Protein AF-A0A259S8C6-F1 (afdb_monomer)

Sequence (149 aa):
MDPTAPSLPHDDVHRLLTGMYDDYLGGDRAAIDARLAEDVTIFDSASDALVTGLEELAALRGRRTDAAAEPSAPAWTENALTVEDLRVREVGGVLVATWWLRVDGTDARGVSVSPELSRNTAVLQRGTDGALRILHLHEDVRQEAGPVG

Solvent-accessible surface area (backbone atoms only — not comparable to full-atom values): 8255 Å² total; per-residue (Å²): 133,73,91,80,62,82,72,53,73,53,60,53,50,50,52,53,51,52,52,38,44,52,26,56,78,69,65,38,57,69,66,39,55,71,38,39,39,72,75,20,33,34,38,46,68,93,40,96,62,75,32,61,19,61,67,48,47,48,54,52,52,52,54,50,55,57,53,64,69,40,94,83,48,84,66,60,44,80,76,47,73,44,85,36,82,75,44,63,47,79,54,98,89,29,39,41,36,37,31,36,40,39,38,35,32,24,34,89,86,69,47,66,35,40,48,24,35,28,46,36,41,35,37,31,43,66,46,97,88,67,51,65,24,35,46,31,41,37,44,42,70,78,37,74,59,42,81,66,127

Mean predicted aligned error: 4.82 Å

Radius of gyration: 16.37 Å; Cα contacts (8 Å, |Δi|>4): 267; chains: 1; bounding box: 38×44×48 Å

Nearest PDB structures (foldseek):
  5ig0-assembly1_A-2  TM=7.689E-01  e=2.011E-07  Salpingoeca rosetta
  6of9-assembly1_E  TM=7.795E-01  e=1.850E-06  Chlamydomonas reinhardtii
  3d9r-assembly2_D  TM=7.781E-01  e=3.047E-06  Pectobacterium atrosepticum
  3rob-assembly2_D  TM=7.554E-01  e=4.879E-05  Planctopirus limnophila DSM 3776
  3soy-assembly1_A-2  TM=6.326E-01  e=2.802E-05  Salmonella enterica subsp. enterica serovar Typhimurium str. LT2

Structure (mmCIF, N/CA/C/O backbone):
data_AF-A0A259S8C6-F1
#
_entry.id   AF-A0A259S8C6-F1
#
loop_
_atom_site.group_PDB
_atom_site.id
_atom_site.type_symbol
_atom_site.label_atom_id
_atom_site.label_alt_id
_atom_site.label_comp_id
_atom_site.label_asym_id
_atom_site.label_entity_id
_atom_site.label_seq_id
_atom_site.pdbx_PDB_ins_code
_atom_site.Cartn_x
_atom_site.Cartn_y
_atom_site.Cartn_z
_atom_site.occupancy
_atom_site.B_iso_or_equiv
_atom_site.auth_seq_id
_atom_site.auth_comp_id
_atom_site.auth_asym_id
_atom_site.auth_atom_id
_atom_site.pdbx_PDB_model_num
ATOM 1 N N . MET A 1 1 ? -10.325 26.912 4.458 1.00 50.59 1 MET A N 1
ATOM 2 C CA . MET A 1 1 ? -10.557 25.490 4.778 1.00 50.59 1 MET A CA 1
ATOM 3 C C . MET A 1 1 ? -10.166 25.326 6.233 1.00 50.59 1 MET A C 1
ATOM 5 O O . MET A 1 1 ? -9.074 25.760 6.572 1.00 50.59 1 MET A O 1
ATOM 9 N N . ASP A 1 2 ? -11.081 24.887 7.094 1.00 40.22 2 ASP A N 1
ATOM 10 C CA . ASP A 1 2 ? -10.826 24.767 8.533 1.00 40.22 2 ASP A CA 1
ATOM 11 C C . ASP A 1 2 ? -9.955 23.522 8.788 1.00 40.22 2 ASP A C 1
ATOM 13 O O . ASP A 1 2 ? -10.412 22.417 8.495 1.00 40.22 2 ASP A O 1
ATOM 17 N N . PRO A 1 3 ? -8.710 23.664 9.278 1.00 54.81 3 PRO A N 1
ATOM 18 C CA . PRO A 1 3 ? -7.813 22.532 9.516 1.00 54.81 3 PRO A CA 1
ATOM 19 C C . PRO A 1 3 ? -8.265 21.629 10.677 1.00 54.81 3 PRO A C 1
ATOM 21 O O . PRO A 1 3 ? -7.609 20.627 10.946 1.00 54.81 3 PRO A O 1
ATOM 24 N N . THR A 1 4 ? -9.352 21.978 11.377 1.00 53.97 4 THR A N 1
ATOM 25 C CA . THR A 1 4 ? -9.875 21.225 12.527 1.00 53.97 4 THR A CA 1
ATOM 26 C C . THR A 1 4 ? -11.102 20.366 12.216 1.00 53.97 4 THR A C 1
ATOM 28 O O . THR A 1 4 ? -11.512 19.568 13.060 1.00 53.97 4 THR A O 1
ATOM 31 N N . ALA A 1 5 ? -11.685 20.476 11.016 1.00 57.47 5 ALA A N 1
ATOM 32 C CA . ALA A 1 5 ? -12.778 19.594 10.619 1.00 57.47 5 ALA A CA 1
ATOM 33 C C . ALA A 1 5 ? -12.247 18.159 10.418 1.00 57.47 5 ALA A C 1
ATOM 35 O O . ALA A 1 5 ? -11.240 17.989 9.726 1.00 57.47 5 ALA A O 1
ATOM 36 N N . PRO A 1 6 ? -12.896 17.124 10.987 1.00 60.31 6 PRO A N 1
ATOM 37 C CA . PRO A 1 6 ? -12.473 15.748 10.770 1.00 60.31 6 PRO A CA 1
ATOM 38 C C . PRO A 1 6 ? -12.583 15.421 9.279 1.00 60.31 6 PRO A C 1
ATOM 40 O O . PRO A 1 6 ? -13.647 15.569 8.674 1.00 60.31 6 PRO A O 1
ATOM 43 N N . SER A 1 7 ? -11.471 15.002 8.684 1.00 68.38 7 SER A N 1
ATOM 44 C CA . SER A 1 7 ? -11.425 14.502 7.315 1.00 68.38 7 SER A CA 1
ATOM 45 C C . SER A 1 7 ? -12.326 13.281 7.168 1.00 68.38 7 SER A C 1
ATOM 47 O O . SER A 1 7 ? -12.481 12.470 8.088 1.00 68.38 7 SER A O 1
ATOM 49 N N . LEU A 1 8 ? -12.942 13.146 5.993 1.00 82.62 8 LEU A N 1
ATOM 50 C CA . LEU A 1 8 ? -13.752 11.973 5.705 1.00 82.62 8 LEU A CA 1
ATOM 51 C C . LEU A 1 8 ? -12.852 10.726 5.730 1.00 82.62 8 LEU A C 1
ATOM 53 O O . LEU A 1 8 ? -11.706 10.798 5.279 1.00 82.62 8 LEU A O 1
ATOM 57 N N . PRO A 1 9 ? -13.348 9.565 6.203 1.00 91.19 9 PRO A N 1
ATOM 58 C CA . PRO A 1 9 ? -12.563 8.330 6.225 1.00 91.19 9 PRO A CA 1
ATOM 59 C C . PRO A 1 9 ? -11.929 7.984 4.873 1.00 91.19 9 PRO A C 1
ATOM 61 O O . PRO A 1 9 ? -10.835 7.431 4.829 1.00 91.19 9 PRO A O 1
ATOM 64 N N . HIS A 1 10 ? -12.601 8.340 3.774 1.00 95.88 10 HIS A N 1
ATOM 65 C CA . HIS A 1 10 ? -12.080 8.176 2.420 1.00 95.88 10 HIS A CA 1
ATOM 66 C C . HIS A 1 10 ? -10.813 9.006 2.172 1.00 95.88 10 HIS A C 1
ATOM 68 O O . HIS A 1 10 ? -9.796 8.434 1.792 1.00 95.88 10 HIS A O 1
ATOM 74 N N . ASP A 1 11 ? -10.836 10.307 2.477 1.00 96.44 11 ASP A N 1
ATOM 75 C CA . ASP A 1 11 ? -9.707 11.219 2.245 1.00 96.44 11 ASP A CA 1
ATOM 76 C C . ASP A 1 11 ? -8.470 10.837 3.066 1.00 96.44 11 ASP A C 1
ATOM 78 O O . ASP A 1 11 ? -7.335 10.988 2.611 1.00 96.44 11 ASP A O 1
ATOM 82 N N . ASP A 1 12 ? -8.673 10.350 4.291 1.00 95.81 12 ASP A N 1
ATOM 83 C CA . ASP A 1 12 ? -7.573 9.909 5.151 1.00 95.81 12 ASP A CA 1
ATOM 84 C 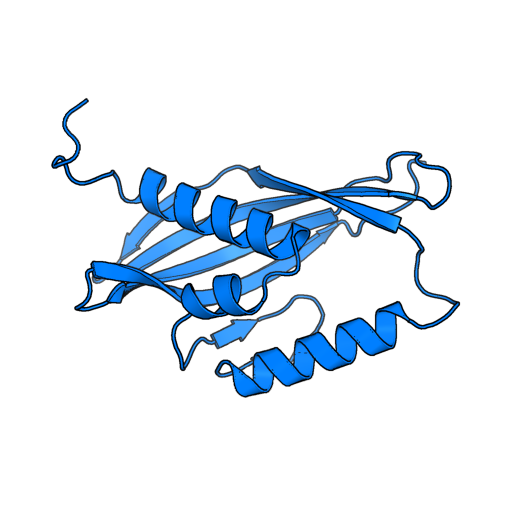C . ASP A 1 12 ? -6.932 8.617 4.667 1.00 95.81 12 ASP A C 1
ATOM 86 O O . ASP A 1 12 ? -5.706 8.517 4.648 1.00 95.81 12 ASP A O 1
ATOM 90 N N . VAL A 1 13 ? -7.744 7.646 4.246 1.00 98.00 13 VAL A N 1
ATOM 91 C CA . VAL A 1 13 ? -7.230 6.411 3.649 1.00 98.00 13 VAL A CA 1
ATOM 92 C C . VAL A 1 13 ? -6.526 6.724 2.333 1.00 98.00 13 VAL A C 1
ATOM 94 O O . VAL A 1 13 ? -5.417 6.248 2.127 1.00 98.00 13 VAL A O 1
ATOM 97 N N . HIS A 1 14 ? -7.110 7.564 1.475 1.00 98.12 14 HIS A N 1
ATOM 98 C CA . HIS A 1 14 ? -6.473 7.977 0.226 1.00 98.12 14 HIS A CA 1
ATOM 99 C C . HIS A 1 14 ? -5.104 8.615 0.490 1.00 98.12 14 HIS A C 1
ATOM 101 O O . HIS A 1 14 ? -4.112 8.211 -0.104 1.00 98.12 14 HIS A O 1
ATOM 107 N N . ARG A 1 15 ? -5.020 9.562 1.434 1.00 97.62 15 ARG A N 1
ATOM 108 C CA . ARG A 1 15 ? -3.756 10.219 1.803 1.00 97.62 15 ARG A CA 1
ATOM 109 C C . ARG A 1 15 ? -2.728 9.238 2.364 1.00 97.62 15 ARG A C 1
ATOM 111 O O . ARG A 1 15 ? -1.550 9.353 2.036 1.00 97.62 15 ARG A O 1
ATOM 118 N N . LEU A 1 16 ? -3.164 8.290 3.196 1.00 98.06 16 LEU A N 1
ATOM 119 C CA . LEU A 1 16 ? -2.298 7.238 3.724 1.00 98.06 16 LEU A CA 1
ATOM 120 C C . LEU A 1 16 ? -1.721 6.391 2.587 1.00 98.06 16 LEU A C 1
ATOM 122 O O . LEU A 1 16 ? -0.509 6.195 2.557 1.00 98.06 16 LEU A O 1
ATOM 126 N N . LEU A 1 17 ? -2.570 5.928 1.663 1.00 98.38 17 LEU A N 1
ATOM 127 C CA . LEU A 1 17 ? -2.175 5.071 0.545 1.00 98.38 17 LEU A CA 1
ATOM 128 C C . LEU A 1 17 ? -1.260 5.804 -0.439 1.00 98.38 17 LEU A C 1
ATOM 130 O O . LEU A 1 17 ? -0.178 5.308 -0.723 1.00 98.38 17 LEU A O 1
ATOM 134 N N . THR A 1 18 ? -1.636 7.000 -0.905 1.00 97.81 18 THR A N 1
ATOM 135 C CA . THR A 1 18 ? -0.782 7.798 -1.801 1.00 97.81 18 THR A CA 1
ATOM 136 C C . THR A 1 18 ? 0.580 8.060 -1.165 1.00 97.81 18 THR A C 1
ATOM 138 O O . THR A 1 18 ? 1.596 7.779 -1.784 1.00 97.81 18 THR A O 1
ATOM 141 N N . GLY A 1 19 ? 0.618 8.483 0.105 1.00 97.75 19 GLY A N 1
ATOM 142 C CA . GLY A 1 19 ? 1.890 8.707 0.791 1.00 97.75 19 GLY A CA 1
ATOM 143 C C . GLY A 1 19 ? 2.713 7.427 0.983 1.00 97.75 19 GLY A C 1
ATOM 144 O O . GLY A 1 19 ? 3.931 7.484 0.935 1.00 97.75 19 GLY A O 1
ATOM 145 N N . MET A 1 20 ? 2.072 6.274 1.198 1.00 97.81 20 MET A N 1
ATOM 146 C CA . MET A 1 20 ? 2.765 4.983 1.266 1.00 97.81 20 MET A CA 1
ATOM 147 C C . MET A 1 20 ? 3.428 4.629 -0.072 1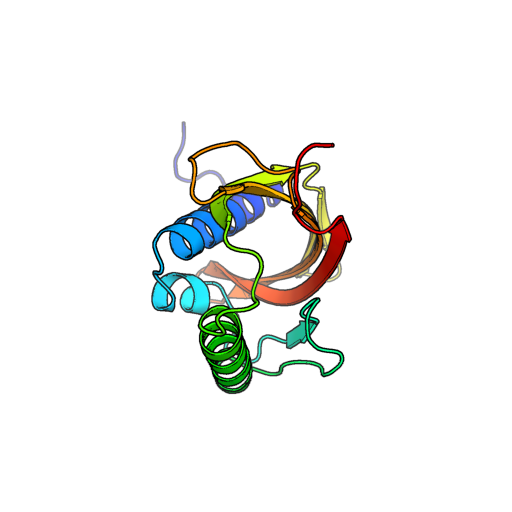.00 97.81 20 MET A C 1
ATOM 149 O O . MET A 1 20 ? 4.556 4.142 -0.080 1.00 97.81 20 MET A O 1
ATOM 153 N N . TYR A 1 21 ? 2.742 4.872 -1.190 1.00 97.75 21 TYR A N 1
ATOM 154 C CA . TYR A 1 21 ? 3.269 4.589 -2.524 1.00 97.75 21 TYR A CA 1
ATOM 155 C C . TYR A 1 21 ? 4.343 5.589 -2.970 1.00 97.75 21 TYR A C 1
ATOM 157 O O . TYR A 1 21 ? 5.319 5.183 -3.600 1.00 97.75 21 TYR A O 1
ATOM 165 N N . ASP A 1 22 ? 4.223 6.860 -2.583 1.00 97.25 22 ASP A N 1
ATOM 166 C CA . ASP A 1 22 ? 5.280 7.858 -2.780 1.00 97.25 22 ASP A CA 1
ATOM 167 C C . ASP A 1 22 ? 6.561 7.459 -2.028 1.00 97.25 22 ASP A C 1
ATOM 169 O O . ASP A 1 22 ? 7.652 7.480 -2.599 1.00 97.25 22 ASP A O 1
ATOM 173 N N . ASP A 1 23 ? 6.433 7.025 -0.769 1.00 97.44 23 ASP A N 1
ATOM 174 C CA . ASP A 1 23 ? 7.574 6.561 0.028 1.00 97.44 23 ASP A CA 1
ATOM 175 C C . ASP A 1 23 ? 8.175 5.265 -0.534 1.00 97.44 23 ASP A C 1
ATOM 177 O O . ASP A 1 23 ? 9.391 5.083 -0.498 1.00 97.44 23 ASP A O 1
ATOM 181 N N . TYR A 1 24 ? 7.350 4.387 -1.112 1.00 95.25 24 TYR A N 1
ATOM 182 C CA . TYR A 1 24 ? 7.814 3.205 -1.839 1.00 95.25 24 TYR A CA 1
ATOM 183 C C . TYR A 1 24 ? 8.659 3.576 -3.063 1.00 95.25 24 TYR A C 1
ATOM 185 O O . TYR A 1 24 ? 9.790 3.100 -3.171 1.00 95.25 24 TYR A O 1
ATOM 193 N N . LEU A 1 25 ? 8.181 4.484 -3.920 1.00 94.56 25 LEU A N 1
ATOM 194 C CA . LEU A 1 25 ? 8.958 4.990 -5.062 1.00 94.56 25 LEU A CA 1
ATOM 195 C C . LEU A 1 25 ? 10.236 5.715 -4.621 1.00 94.56 25 LEU A C 1
ATOM 197 O O . LEU A 1 25 ? 11.258 5.650 -5.303 1.00 94.56 25 LEU A O 1
ATOM 201 N N . GLY A 1 26 ? 10.194 6.393 -3.473 1.00 94.75 26 GLY A N 1
ATOM 202 C CA . GLY A 1 26 ? 11.352 7.041 -2.860 1.00 94.75 26 GLY A CA 1
ATOM 203 C C . GLY A 1 26 ? 12.319 6.087 -2.149 1.00 94.75 26 GLY A C 1
ATOM 204 O O . GLY A 1 26 ? 13.414 6.507 -1.774 1.00 94.75 26 GLY A O 1
ATOM 205 N N . GLY A 1 27 ? 11.942 4.821 -1.948 1.00 93.81 27 GLY A N 1
ATOM 206 C CA . GLY A 1 27 ? 12.712 3.846 -1.177 1.00 93.81 27 GLY A CA 1
ATOM 207 C C . GLY A 1 27 ? 12.744 4.105 0.338 1.00 93.81 27 GLY A C 1
ATOM 208 O O . GLY A 1 27 ? 13.569 3.506 1.035 1.00 93.81 27 GLY A O 1
ATOM 209 N N . ASP A 1 28 ? 11.871 4.967 0.877 1.00 95.88 28 ASP A N 1
ATOM 210 C CA . ASP A 1 28 ? 11.791 5.254 2.315 1.00 95.88 28 ASP A CA 1
ATOM 211 C C . ASP A 1 28 ? 10.965 4.194 3.041 1.00 95.88 28 ASP A C 1
ATOM 213 O O . ASP A 1 28 ? 9.783 4.326 3.374 1.00 95.88 28 ASP A O 1
ATOM 217 N N . ARG A 1 29 ? 11.644 3.091 3.316 1.00 93.38 29 ARG A N 1
ATOM 218 C CA . ARG A 1 29 ? 11.035 1.952 3.977 1.00 93.38 29 ARG A CA 1
ATOM 219 C C . ARG A 1 29 ? 10.591 2.238 5.412 1.00 93.38 29 ARG A C 1
ATOM 221 O O . ARG A 1 29 ? 9.584 1.686 5.846 1.00 93.38 29 ARG A O 1
ATOM 228 N N . ALA A 1 30 ? 11.315 3.084 6.141 1.00 95.44 30 ALA A N 1
ATOM 229 C CA . ALA A 1 30 ? 10.958 3.417 7.516 1.00 95.44 30 ALA A CA 1
ATOM 230 C C . ALA A 1 30 ? 9.643 4.209 7.562 1.00 95.44 30 ALA A C 1
ATOM 232 O O . ALA A 1 30 ? 8.808 3.972 8.437 1.00 95.44 30 ALA A O 1
ATOM 233 N N . ALA A 1 31 ? 9.428 5.099 6.590 1.00 95.94 31 ALA A N 1
ATOM 234 C CA . ALA A 1 31 ? 8.170 5.814 6.453 1.00 95.94 31 ALA A CA 1
ATOM 235 C C . ALA A 1 31 ? 7.005 4.867 6.115 1.00 95.94 31 AL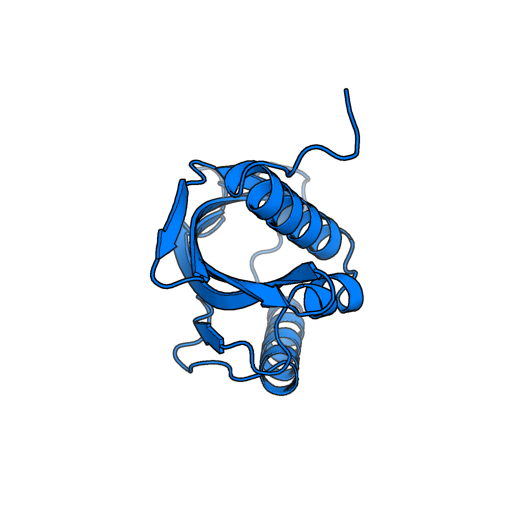A A C 1
ATOM 237 O O . ALA A 1 31 ? 5.926 4.987 6.706 1.00 95.94 31 ALA A O 1
ATOM 238 N N . ILE A 1 32 ? 7.209 3.882 5.234 1.00 96.62 32 ILE A N 1
ATOM 239 C CA . ILE A 1 32 ? 6.196 2.846 4.960 1.00 96.62 32 ILE A CA 1
ATOM 240 C C . ILE A 1 32 ? 5.857 2.075 6.239 1.00 96.62 32 ILE A C 1
ATOM 242 O O . ILE A 1 32 ? 4.683 1.964 6.590 1.00 96.62 32 ILE A O 1
ATOM 246 N N . ASP A 1 33 ? 6.870 1.586 6.958 1.00 97.12 33 ASP A N 1
ATOM 247 C CA . ASP A 1 33 ? 6.684 0.762 8.157 1.00 97.12 33 ASP A CA 1
ATOM 248 C C . ASP A 1 33 ? 5.927 1.527 9.261 1.00 97.12 33 ASP A C 1
ATOM 250 O O . ASP A 1 33 ? 5.100 0.946 9.959 1.00 97.12 33 ASP A O 1
ATOM 254 N N . ALA A 1 34 ? 6.092 2.853 9.357 1.00 96.38 34 ALA A N 1
ATOM 255 C CA . ALA A 1 34 ? 5.346 3.697 10.297 1.00 96.38 34 ALA A CA 1
ATOM 256 C C . ALA A 1 34 ? 3.823 3.763 10.036 1.00 96.38 34 ALA A C 1
ATOM 258 O O . ALA A 1 34 ? 3.063 4.146 10.933 1.00 96.38 34 ALA A O 1
ATOM 259 N N . ARG A 1 35 ? 3.360 3.395 8.831 1.00 97.50 35 ARG A N 1
ATOM 260 C CA . ARG A 1 35 ? 1.930 3.318 8.463 1.00 97.50 35 ARG A CA 1
ATOM 261 C C . ARG A 1 35 ? 1.310 1.951 8.752 1.00 97.50 35 ARG A C 1
ATOM 263 O O . ARG A 1 35 ? 0.101 1.779 8.580 1.00 97.50 35 ARG A O 1
ATOM 270 N N . LEU A 1 36 ? 2.110 0.984 9.182 1.00 98.25 36 LEU A N 1
A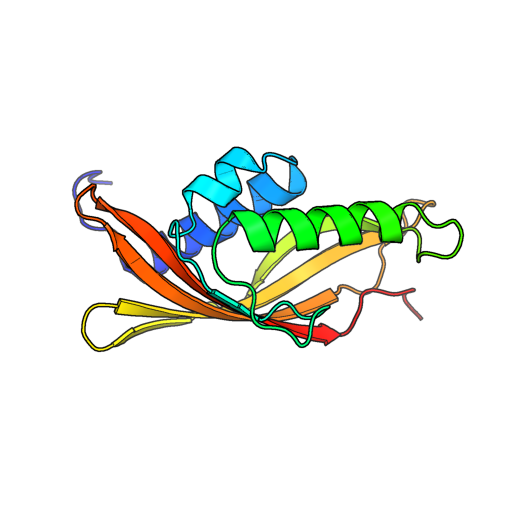TOM 271 C CA . LEU A 1 36 ? 1.671 -0.368 9.496 1.00 98.25 36 LEU A CA 1
ATOM 272 C C . LEU A 1 36 ? 1.535 -0.532 11.015 1.00 98.25 36 LEU A C 1
ATOM 274 O O . LEU A 1 36 ? 2.218 0.130 11.797 1.00 98.25 36 LEU A O 1
ATOM 278 N N . ALA A 1 37 ? 0.621 -1.399 11.444 1.00 97.50 37 ALA A N 1
ATOM 279 C CA . ALA A 1 37 ? 0.639 -1.908 12.808 1.00 97.50 37 ALA A CA 1
ATOM 280 C C . ALA A 1 37 ? 1.897 -2.773 13.024 1.00 97.50 37 ALA A C 1
ATOM 282 O O . ALA A 1 37 ? 2.394 -3.397 12.088 1.00 97.50 37 ALA A O 1
ATOM 283 N N . GLU A 1 38 ? 2.415 -2.826 14.252 1.00 94.88 38 GLU A N 1
ATOM 284 C CA . GLU A 1 38 ? 3.600 -3.642 14.573 1.00 94.88 38 GLU A CA 1
ATOM 285 C C . GLU A 1 38 ? 3.356 -5.134 14.288 1.00 94.88 38 GLU A C 1
ATOM 287 O O . GLU A 1 38 ? 4.235 -5.831 13.780 1.00 94.88 38 GLU A O 1
ATOM 292 N N . ASP A 1 39 ? 2.128 -5.587 14.539 1.00 96.81 39 ASP A N 1
ATOM 293 C CA . ASP A 1 39 ? 1.608 -6.932 14.304 1.00 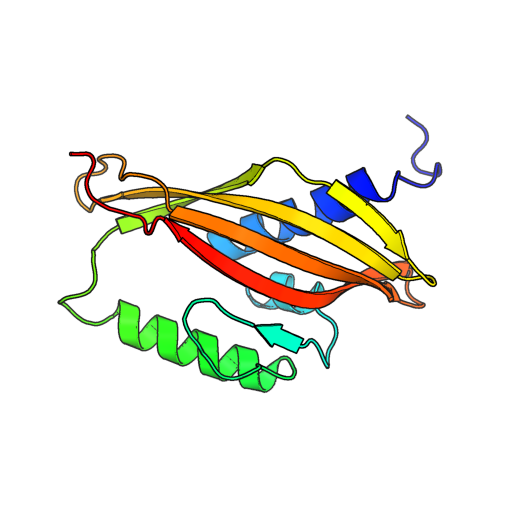96.81 39 ASP A CA 1
ATOM 294 C C . ASP A 1 39 ? 0.823 -7.054 12.982 1.00 96.81 39 ASP A C 1
ATOM 296 O O . ASP A 1 39 ? -0.035 -7.928 12.847 1.00 96.81 39 ASP A O 1
ATOM 300 N N . VAL A 1 40 ? 1.102 -6.185 11.997 1.00 98.56 40 VAL A N 1
ATOM 301 C CA . VAL A 1 40 ? 0.420 -6.196 10.693 1.00 98.56 40 VAL A CA 1
ATOM 302 C C . VAL A 1 40 ? 0.449 -7.581 10.052 1.00 98.56 40 VAL A C 1
ATOM 304 O O . VAL A 1 40 ? 1.468 -8.266 10.056 1.00 98.56 40 VAL A O 1
ATOM 307 N N . THR A 1 41 ? -0.660 -7.980 9.438 1.00 98.69 41 THR A N 1
ATOM 308 C CA . THR A 1 41 ? -0.717 -9.213 8.645 1.00 98.69 41 THR A CA 1
ATOM 309 C C . THR A 1 41 ? -0.830 -8.900 7.161 1.00 98.69 41 THR A C 1
ATOM 311 O O . THR A 1 41 ? -1.598 -8.015 6.780 1.00 98.69 41 THR A O 1
ATOM 314 N N . ILE A 1 42 ? -0.080 -9.604 6.310 1.00 98.50 42 ILE A N 1
ATOM 315 C CA . ILE A 1 42 ? -0.069 -9.337 4.865 1.00 98.50 42 ILE A CA 1
ATOM 316 C C . ILE A 1 42 ? -0.153 -10.634 4.060 1.00 98.50 42 ILE A C 1
ATOM 318 O O . ILE A 1 42 ? 0.677 -11.527 4.226 1.00 98.50 42 ILE A O 1
ATOM 322 N N . PHE A 1 43 ? -1.142 -10.713 3.168 1.00 98.19 43 PHE A N 1
ATOM 323 C CA . PHE A 1 43 ? -1.082 -11.599 2.005 1.00 98.19 43 PHE A CA 1
ATOM 324 C C . PHE A 1 43 ? -0.457 -10.816 0.848 1.00 98.19 43 PHE A C 1
ATOM 326 O O . PHE A 1 43 ? -1.074 -9.881 0.338 1.00 98.19 43 PHE A O 1
ATOM 333 N N . ASP A 1 44 ? 0.781 -11.165 0.501 1.00 94.69 44 ASP A N 1
ATOM 334 C CA . ASP A 1 44 ? 1.555 -10.576 -0.598 1.00 94.69 44 ASP A CA 1
ATOM 335 C C . ASP A 1 44 ? 1.376 -11.441 -1.851 1.00 94.69 44 ASP A C 1
ATOM 337 O O . ASP A 1 44 ? 1.383 -12.670 -1.767 1.00 94.69 44 ASP A O 1
ATOM 341 N N . SER A 1 45 ? 1.223 -10.817 -3.018 1.00 91.31 45 SER A N 1
ATOM 342 C CA . SER A 1 45 ? 0.960 -11.531 -4.274 1.00 91.31 45 SER A CA 1
ATOM 343 C C . SER A 1 45 ? 2.073 -12.507 -4.676 1.00 91.31 45 SER A C 1
ATOM 345 O O . SER A 1 45 ? 1.809 -13.469 -5.396 1.00 91.31 45 SER A O 1
ATOM 347 N N . ALA A 1 46 ? 3.302 -12.297 -4.197 1.00 87.25 46 ALA A N 1
ATOM 348 C CA . ALA A 1 46 ? 4.457 -13.141 -4.473 1.00 87.25 46 ALA A CA 1
ATOM 349 C C . ALA A 1 46 ? 4.706 -14.208 -3.387 1.00 87.25 46 ALA A C 1
ATOM 351 O O . ALA A 1 46 ? 5.709 -14.928 -3.455 1.00 87.25 46 ALA A O 1
ATOM 352 N N . SER A 1 47 ? 3.840 -14.330 -2.370 1.00 89.00 47 SER A N 1
ATOM 353 C CA . SER A 1 47 ? 3.987 -15.334 -1.313 1.00 89.00 47 SER A CA 1
ATOM 354 C C . SER A 1 47 ? 2.662 -15.938 -0.846 1.00 89.00 47 SER A C 1
ATOM 356 O O . SER A 1 47 ? 1.793 -15.249 -0.328 1.00 89.00 47 SER A O 1
ATOM 358 N N . ASP A 1 48 ? 2.565 -17.270 -0.904 1.00 89.88 48 ASP A N 1
ATOM 359 C CA . ASP A 1 48 ? 1.414 -18.010 -0.360 1.00 89.88 48 ASP A CA 1
ATOM 360 C C . ASP A 1 48 ? 1.311 -17.927 1.176 1.00 89.88 48 ASP A C 1
ATOM 362 O O . ASP A 1 48 ? 0.247 -18.156 1.755 1.00 89.88 48 ASP A O 1
ATOM 366 N N . ALA A 1 49 ? 2.430 -17.664 1.858 1.00 94.75 49 ALA A N 1
ATOM 367 C CA . ALA A 1 49 ? 2.476 -17.609 3.311 1.00 94.75 49 ALA A CA 1
ATOM 368 C C . ALA A 1 49 ? 1.971 -16.254 3.817 1.00 94.75 49 ALA A C 1
ATOM 370 O O . ALA A 1 49 ? 2.368 -15.204 3.316 1.00 94.75 49 ALA A O 1
ATOM 371 N N . LEU A 1 50 ? 1.145 -16.285 4.866 1.00 97.62 50 LEU A N 1
ATOM 372 C CA . LEU A 1 50 ? 0.762 -15.071 5.577 1.00 97.62 50 LEU A CA 1
ATOM 373 C C . LEU A 1 50 ? 1.991 -14.486 6.279 1.00 97.62 50 LEU A C 1
ATOM 375 O O . LEU A 1 50 ? 2.582 -15.146 7.131 1.00 97.62 50 LEU A O 1
ATOM 379 N N . VAL A 1 51 ? 2.324 -13.243 5.953 1.00 97.94 51 VAL A N 1
ATOM 380 C CA . VAL A 1 51 ? 3.328 -12.458 6.673 1.00 97.94 51 VAL A CA 1
ATOM 381 C C . VAL A 1 51 ? 2.713 -11.930 7.964 1.00 97.94 51 VAL A C 1
ATOM 383 O O . VAL A 1 51 ? 1.618 -11.365 7.926 1.00 97.94 51 VAL A O 1
ATOM 386 N N . THR A 1 52 ? 3.423 -12.072 9.082 1.00 98.12 52 THR A N 1
ATOM 387 C CA . THR A 1 52 ? 3.024 -11.555 10.396 1.00 98.12 52 THR A CA 1
ATOM 388 C C . THR A 1 52 ? 4.106 -10.644 10.977 1.00 98.12 52 THR A C 1
ATOM 390 O O . THR A 1 52 ? 5.202 -11.076 11.328 1.00 98.12 52 THR A O 1
ATOM 393 N N . GLY A 1 53 ? 3.771 -9.366 11.118 1.00 97.88 53 GLY A N 1
ATOM 394 C CA . GLY A 1 53 ? 4.623 -8.330 11.686 1.00 97.88 53 GLY A CA 1
ATOM 395 C C . GLY A 1 53 ? 5.715 -7.808 10.748 1.00 97.88 53 GLY A C 1
ATOM 396 O O . GLY A 1 53 ? 5.956 -8.304 9.643 1.00 97.88 53 GLY A O 1
ATOM 397 N N . LEU A 1 54 ? 6.394 -6.757 11.212 1.00 96.50 54 LEU A N 1
ATOM 398 C CA . LEU A 1 54 ? 7.397 -6.030 10.423 1.00 96.50 54 LEU A CA 1
ATOM 399 C C . LEU A 1 54 ? 8.670 -6.843 10.140 1.00 96.50 54 LEU A C 1
ATOM 401 O O . LEU A 1 54 ? 9.319 -6.622 9.117 1.00 96.50 54 LEU A O 1
ATOM 405 N N . GLU A 1 55 ? 9.034 -7.787 11.011 1.00 95.94 55 GLU A N 1
ATOM 406 C CA . GLU A 1 55 ? 10.221 -8.634 10.829 1.00 95.94 55 GLU A CA 1
ATOM 407 C C . GLU A 1 55 ? 10.055 -9.606 9.652 1.00 95.94 55 GLU A C 1
ATOM 409 O O . GLU A 1 55 ? 10.919 -9.685 8.776 1.00 95.94 55 GLU A O 1
ATOM 414 N N . GLU A 1 56 ? 8.923 -10.306 9.568 1.00 96.81 56 GLU A N 1
ATOM 415 C CA . GLU A 1 56 ? 8.663 -11.220 8.453 1.00 96.81 56 GLU A CA 1
ATOM 416 C C . GLU A 1 56 ? 8.501 -10.460 7.133 1.00 96.81 56 GLU A C 1
ATOM 418 O O . GLU A 1 56 ? 9.038 -10.873 6.098 1.00 96.81 56 GLU A O 1
ATOM 423 N N . LEU A 1 57 ? 7.842 -9.296 7.174 1.00 95.38 57 LEU A N 1
ATOM 424 C CA . LEU A 1 57 ? 7.758 -8.394 6.027 1.00 95.38 57 LEU A CA 1
ATOM 425 C C . LEU A 1 57 ? 9.153 -7.959 5.573 1.00 95.38 57 LEU A C 1
ATOM 427 O O . LEU A 1 57 ? 9.429 -7.847 4.373 1.00 95.38 57 LEU A O 1
ATOM 431 N N . ALA A 1 58 ? 10.063 -7.753 6.524 1.00 93.81 58 ALA A N 1
ATOM 432 C CA . ALA A 1 58 ? 11.431 -7.405 6.217 1.00 93.81 58 ALA A CA 1
ATOM 433 C C . ALA A 1 58 ? 12.190 -8.500 5.489 1.00 93.81 58 ALA A C 1
ATOM 435 O O . ALA A 1 58 ? 12.871 -8.204 4.501 1.00 93.81 58 ALA A O 1
ATOM 436 N N . ALA A 1 59 ? 12.040 -9.737 5.949 1.00 93.75 59 ALA A N 1
ATOM 437 C CA . ALA A 1 59 ? 12.623 -10.899 5.304 1.00 93.75 59 ALA A CA 1
ATOM 438 C C . ALA A 1 59 ? 12.054 -11.106 3.890 1.00 93.75 59 ALA A C 1
ATOM 440 O O . ALA A 1 59 ? 12.806 -11.390 2.957 1.00 93.75 59 ALA A O 1
ATOM 441 N N . LEU A 1 60 ? 10.742 -10.919 3.695 1.00 92.00 60 LEU A N 1
ATOM 442 C CA . LEU A 1 60 ? 10.112 -11.003 2.374 1.00 92.00 60 LEU A CA 1
ATOM 443 C C . LEU A 1 60 ? 10.682 -9.966 1.396 1.00 92.00 60 LEU A C 1
ATOM 445 O O . LEU A 1 60 ? 11.086 -10.329 0.293 1.00 92.00 60 LEU A O 1
ATOM 449 N N . ARG A 1 61 ? 10.774 -8.697 1.811 1.00 91.12 61 ARG A N 1
ATOM 450 C CA . ARG A 1 61 ? 11.349 -7.625 0.982 1.00 91.12 61 ARG A CA 1
ATOM 451 C C . ARG A 1 61 ? 12.809 -7.899 0.616 1.00 91.12 61 ARG A C 1
ATOM 453 O O . ARG A 1 61 ? 13.179 -7.687 -0.531 1.00 91.12 61 ARG A O 1
ATOM 460 N N . GLY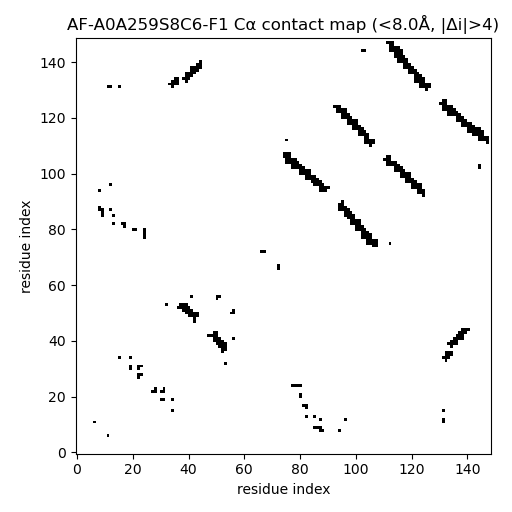 A 1 62 ? 13.608 -8.424 1.550 1.00 89.81 62 GLY A N 1
ATOM 461 C CA . GLY A 1 62 ? 14.991 -8.834 1.272 1.00 89.81 62 GLY A CA 1
ATOM 462 C C . GLY A 1 62 ? 15.076 -9.885 0.162 1.00 89.81 62 GLY A C 1
ATOM 463 O O . GLY A 1 62 ? 15.804 -9.696 -0.807 1.00 89.81 62 GLY A O 1
ATOM 464 N N . ARG A 1 63 ? 14.237 -10.929 0.231 1.00 87.62 63 ARG A N 1
ATOM 465 C CA . ARG A 1 63 ? 14.159 -11.958 -0.822 1.00 87.62 63 ARG A CA 1
ATOM 466 C C . ARG A 1 63 ? 13.767 -11.384 -2.188 1.00 87.62 63 ARG A C 1
ATOM 468 O O . ARG A 1 63 ? 14.289 -11.838 -3.201 1.00 87.62 63 ARG A O 1
ATOM 475 N N . ARG A 1 64 ? 12.864 -10.393 -2.230 1.00 83.00 64 ARG A N 1
ATOM 476 C CA . ARG A 1 64 ? 12.473 -9.703 -3.476 1.00 83.00 64 ARG A CA 1
ATOM 477 C C . ARG A 1 64 ? 13.632 -8.895 -4.059 1.00 83.00 64 ARG A C 1
ATOM 479 O O . ARG A 1 64 ? 13.853 -8.965 -5.262 1.00 83.00 64 ARG A O 1
ATOM 486 N N . THR A 1 65 ? 14.387 -8.176 -3.226 1.00 83.25 65 THR A N 1
ATOM 487 C CA . THR A 1 65 ? 15.599 -7.464 -3.667 1.00 83.25 65 THR A CA 1
ATOM 488 C C . THR A 1 65 ? 16.616 -8.426 -4.275 1.00 83.25 65 THR A C 1
ATOM 490 O O . THR A 1 65 ? 17.136 -8.147 -5.353 1.00 83.25 65 THR A O 1
ATOM 493 N N . ASP A 1 66 ? 16.851 -9.569 -3.631 1.00 81.62 66 ASP A N 1
ATOM 494 C CA . ASP A 1 66 ? 17.784 -10.579 -4.136 1.00 81.62 66 ASP A CA 1
ATOM 495 C C . ASP A 1 66 ? 17.307 -11.162 -5.478 1.00 81.62 66 ASP A C 1
ATOM 497 O O . ASP A 1 66 ? 18.090 -11.276 -6.416 1.00 81.62 66 ASP A O 1
ATOM 501 N N . ALA A 1 67 ? 16.009 -11.458 -5.609 1.00 78.81 67 ALA A N 1
ATOM 502 C CA . ALA A 1 67 ? 15.427 -11.966 -6.852 1.00 78.81 67 ALA A CA 1
ATOM 503 C C . ALA A 1 67 ? 15.454 -10.937 -7.997 1.00 78.81 67 ALA A C 1
ATOM 505 O O . ALA A 1 67 ? 15.695 -11.301 -9.145 1.00 78.81 67 ALA A O 1
ATOM 506 N N . ALA A 1 68 ? 15.239 -9.651 -7.705 1.00 75.44 68 ALA A N 1
ATOM 507 C CA . ALA A 1 68 ? 15.317 -8.577 -8.697 1.00 75.44 68 ALA A CA 1
ATOM 508 C C . ALA A 1 68 ? 16.755 -8.315 -9.183 1.00 75.44 68 ALA A C 1
ATOM 510 O O . ALA A 1 68 ? 16.949 -7.753 -10.260 1.00 75.44 68 ALA A O 1
ATOM 511 N N . ALA A 1 69 ? 17.765 -8.726 -8.410 1.00 76.38 69 ALA A N 1
ATOM 512 C CA . ALA A 1 69 ? 19.167 -8.650 -8.808 1.00 76.38 69 ALA A CA 1
ATOM 513 C C . ALA A 1 69 ? 19.589 -9.777 -9.776 1.00 76.38 69 ALA A C 1
ATOM 515 O O . ALA A 1 69 ? 20.700 -9.732 -10.312 1.00 76.38 69 ALA A O 1
ATOM 516 N N . GLU A 1 70 ? 18.730 -10.775 -10.023 1.00 76.25 70 GLU A N 1
ATOM 517 C CA . GLU A 1 70 ? 19.020 -11.869 -10.952 1.00 76.25 70 GLU A CA 1
ATOM 518 C C . GLU A 1 70 ? 19.037 -11.382 -12.418 1.00 76.25 70 GLU A C 1
ATOM 520 O O . GLU A 1 70 ? 18.105 -10.703 -12.858 1.00 76.25 70 GLU A O 1
ATOM 525 N N . PRO A 1 71 ? 20.035 -11.772 -13.241 1.00 69.88 71 PRO A N 1
ATOM 526 C CA . PRO A 1 71 ? 20.174 -11.290 -14.623 1.00 69.88 71 PRO A CA 1
ATOM 527 C C . PRO A 1 71 ? 19.000 -11.607 -15.563 1.00 69.88 71 PRO A C 1
ATOM 529 O O . PRO A 1 71 ? 18.920 -11.043 -16.654 1.00 69.88 71 PRO A O 1
ATOM 532 N N . SER A 1 72 ? 18.139 -12.556 -15.192 1.00 69.62 72 SER A N 1
ATOM 533 C CA . SER A 1 72 ? 16.982 -13.003 -15.974 1.00 69.62 72 SER A CA 1
ATOM 534 C C . SER A 1 72 ? 15.672 -12.298 -15.611 1.00 69.62 72 SER A C 1
ATOM 536 O O . SER A 1 72 ? 14.663 -12.559 -16.269 1.00 69.62 72 SER A O 1
ATOM 538 N N . ALA A 1 73 ? 15.656 -11.432 -14.592 1.00 65.31 73 ALA A N 1
ATOM 539 C CA . ALA A 1 73 ? 14.458 -10.696 -14.206 1.00 65.31 73 ALA A CA 1
ATOM 540 C C . ALA A 1 73 ? 14.037 -9.706 -15.318 1.00 65.31 73 ALA A C 1
ATOM 542 O O . ALA A 1 73 ? 14.901 -9.069 -15.932 1.00 65.31 73 ALA A O 1
ATOM 543 N N . PRO A 1 74 ? 12.728 -9.552 -15.610 1.00 66.25 74 PRO A N 1
ATOM 544 C CA . PRO A 1 74 ? 12.250 -8.522 -16.527 1.00 66.25 74 PRO A CA 1
ATOM 545 C C . PRO A 1 74 ? 12.725 -7.139 -16.068 1.00 66.25 74 PRO A C 1
ATOM 547 O O . PRO A 1 74 ? 12.342 -6.660 -15.006 1.00 66.25 74 PRO A O 1
ATOM 550 N N . ALA A 1 75 ? 13.573 -6.497 -16.872 1.00 76.44 75 ALA A N 1
ATOM 551 C CA . ALA A 1 75 ? 14.170 -5.213 -16.525 1.00 76.44 75 ALA A CA 1
ATOM 552 C C . ALA A 1 75 ? 13.229 -4.060 -16.894 1.00 76.44 75 ALA A C 1
ATOM 554 O O . ALA A 1 75 ? 13.313 -3.495 -17.990 1.00 76.44 75 ALA A O 1
ATOM 555 N N . TRP A 1 76 ? 12.339 -3.711 -15.972 1.00 89.12 76 TRP A N 1
ATOM 556 C CA . TRP A 1 76 ? 11.590 -2.464 -16.022 1.00 89.12 76 TRP A CA 1
ATOM 557 C C . TRP A 1 76 ? 11.688 -1.729 -14.684 1.00 89.12 76 TRP A C 1
ATOM 559 O O . TRP A 1 76 ? 12.073 -2.295 -13.663 1.00 89.12 76 TRP A O 1
ATOM 569 N N . THR A 1 77 ? 11.426 -0.430 -14.720 1.00 90.75 77 THR A N 1
ATOM 570 C CA . THR A 1 77 ? 11.489 0.461 -13.565 1.00 90.75 77 THR A CA 1
ATOM 571 C C . THR A 1 77 ? 10.124 1.080 -13.353 1.00 90.75 77 THR A C 1
ATOM 573 O O . THR A 1 77 ? 9.597 1.748 -14.246 1.00 90.75 77 THR A O 1
ATOM 576 N N . GLU A 1 78 ? 9.573 0.842 -12.171 1.00 93.94 78 GLU A N 1
ATOM 577 C CA . GLU A 1 78 ? 8.363 1.483 -11.672 1.00 93.94 78 GLU A CA 1
ATOM 578 C C . GLU A 1 78 ? 8.585 2.993 -11.589 1.00 93.94 78 GLU A C 1
ATOM 580 O O . GLU A 1 78 ? 9.626 3.457 -11.118 1.00 93.94 78 GLU A O 1
ATOM 585 N N . ASN A 1 79 ? 7.627 3.775 -12.080 1.00 95.06 79 ASN A N 1
ATOM 586 C CA . ASN A 1 79 ? 7.734 5.235 -12.075 1.00 95.06 79 ASN A CA 1
ATOM 587 C C . ASN A 1 79 ? 6.467 5.953 -11.602 1.00 95.06 79 ASN A C 1
ATOM 589 O O . ASN A 1 79 ? 6.542 7.140 -11.284 1.00 95.06 79 ASN A O 1
ATOM 593 N N . ALA A 1 80 ? 5.332 5.257 -11.516 1.00 96.88 80 ALA A N 1
ATOM 594 C CA . ALA A 1 80 ? 4.123 5.781 -10.902 1.00 96.88 80 ALA A CA 1
ATOM 595 C C . ALA A 1 80 ? 3.276 4.653 -10.313 1.00 96.88 80 ALA A C 1
ATOM 597 O O . ALA A 1 80 ? 3.099 3.601 -10.925 1.00 96.88 80 ALA A O 1
ATOM 598 N N . LEU A 1 81 ? 2.730 4.899 -9.124 1.00 98.31 81 LEU A N 1
ATOM 599 C CA . LEU A 1 81 ? 1.785 4.021 -8.446 1.00 98.31 81 LEU A CA 1
ATOM 600 C C . LEU A 1 81 ? 0.508 4.821 -8.184 1.00 98.31 81 LEU A C 1
ATOM 602 O O . LEU A 1 81 ? 0.523 5.805 -7.444 1.00 98.31 81 LEU A O 1
ATOM 606 N N . THR A 1 82 ? -0.596 4.418 -8.810 1.00 98.50 82 THR A N 1
ATOM 607 C CA . THR A 1 82 ? -1.867 5.151 -8.768 1.00 98.50 82 THR A CA 1
ATOM 608 C C . THR A 1 82 ? -2.941 4.334 -8.061 1.00 98.50 82 THR A C 1
ATOM 610 O O . THR A 1 82 ? -3.181 3.175 -8.397 1.00 98.50 82 THR A O 1
ATOM 613 N N . VAL A 1 83 ? -3.616 4.958 -7.092 1.00 98.56 83 VAL A N 1
ATOM 614 C CA . VAL A 1 83 ? -4.787 4.385 -6.416 1.00 98.56 83 VAL A CA 1
ATOM 615 C C . VAL A 1 83 ? -6.031 4.649 -7.255 1.00 98.56 83 VAL A C 1
ATOM 617 O O . VAL A 1 83 ? -6.445 5.794 -7.430 1.00 98.56 83 VAL A O 1
ATOM 620 N N . GLU A 1 84 ? -6.661 3.584 -7.728 1.00 98.38 84 GLU A N 1
ATOM 621 C CA . GLU A 1 84 ? -7.865 3.623 -8.550 1.00 98.38 84 GLU A CA 1
ATOM 622 C C . GLU A 1 84 ? -9.052 2.991 -7.810 1.00 98.38 84 GLU A C 1
ATOM 624 O O . GLU A 1 84 ? -8.907 2.073 -6.999 1.00 98.38 84 GLU A O 1
ATOM 629 N N . ASP A 1 85 ? -10.256 3.504 -8.075 1.00 97.81 85 ASP A N 1
ATOM 630 C CA . ASP A 1 85 ? -11.520 2.967 -7.553 1.00 97.81 85 ASP A CA 1
ATOM 631 C C . ASP A 1 85 ? -11.575 2.752 -6.027 1.00 97.81 85 ASP A C 1
ATOM 633 O O . ASP A 1 85 ? -12.271 1.859 -5.536 1.00 97.81 85 ASP A O 1
ATOM 637 N N . LEU A 1 86 ? -10.892 3.605 -5.253 1.00 98.62 86 LEU A N 1
ATOM 638 C CA . LEU A 1 86 ? -10.873 3.506 -3.795 1.00 98.62 86 LEU A CA 1
ATOM 639 C C . LEU A 1 86 ? -12.287 3.579 -3.206 1.00 98.62 86 LEU A C 1
ATOM 641 O O . LEU A 1 86 ? -12.995 4.589 -3.316 1.00 98.62 86 LEU A O 1
ATOM 645 N N . ARG A 1 87 ? -12.662 2.522 -2.487 1.00 98.38 87 ARG A N 1
ATOM 646 C CA . ARG A 1 87 ? -13.848 2.463 -1.630 1.00 98.38 87 ARG A CA 1
ATOM 647 C C . ARG A 1 87 ? -13.414 2.280 -0.190 1.00 98.38 87 ARG A C 1
ATOM 649 O O . ARG A 1 87 ? -12.540 1.471 0.102 1.00 98.38 87 ARG A O 1
ATOM 656 N N . VAL A 1 88 ? -14.070 3.006 0.708 1.00 98.50 88 VAL A N 1
ATOM 657 C CA . VAL A 1 88 ? -13.826 2.937 2.149 1.00 98.50 88 VAL A CA 1
ATOM 658 C C . VAL A 1 88 ? -15.165 2.834 2.854 1.00 98.50 88 VAL A C 1
ATOM 660 O O . VAL A 1 88 ? -16.099 3.571 2.537 1.00 98.50 88 VAL A O 1
ATOM 663 N N . ARG A 1 89 ? -15.260 1.916 3.811 1.00 96.75 89 ARG A N 1
ATOM 664 C CA . ARG A 1 89 ? -16.422 1.768 4.689 1.00 96.75 89 ARG A CA 1
ATOM 665 C C . ARG A 1 89 ? -15.972 1.434 6.099 1.00 96.75 89 ARG A C 1
ATOM 667 O O . ARG A 1 89 ? -14.953 0.779 6.279 1.00 96.75 89 ARG A O 1
ATOM 674 N N . GLU A 1 90 ? -16.762 1.827 7.083 1.00 96.50 90 GLU A N 1
ATOM 675 C CA . GLU A 1 90 ? -16.535 1.428 8.468 1.00 96.50 90 GLU A CA 1
ATOM 676 C C . GLU A 1 90 ? -17.311 0.145 8.793 1.00 96.50 90 GLU A C 1
ATOM 678 O O . GLU A 1 90 ? -18.457 -0.031 8.371 1.00 96.50 90 GLU A O 1
ATOM 683 N N . VAL A 1 91 ? -16.676 -0.772 9.522 1.00 94.88 91 VAL A N 1
ATOM 684 C CA . VAL A 1 91 ? -17.252 -2.050 9.948 1.00 94.88 91 VAL A CA 1
ATOM 685 C C . VAL A 1 91 ? -16.769 -2.346 11.354 1.00 94.88 91 VAL A C 1
ATOM 687 O O . VAL A 1 91 ? -15.582 -2.558 11.555 1.00 94.88 91 VAL A O 1
ATOM 690 N N . GLY A 1 92 ? -17.668 -2.372 12.338 1.00 92.69 92 GLY A N 1
ATOM 691 C CA . GLY A 1 92 ? -17.299 -2.761 13.705 1.00 92.69 92 GLY A CA 1
ATOM 692 C C . GLY A 1 92 ? -16.161 -1.928 14.317 1.00 92.69 92 GLY A C 1
ATOM 693 O O . GLY A 1 92 ? -15.369 -2.472 15.077 1.00 92.69 92 GLY A O 1
ATOM 694 N N . GLY A 1 93 ? -16.059 -0.638 13.970 1.00 91.88 93 GLY A N 1
ATOM 695 C CA . GLY A 1 93 ? -15.035 0.278 14.490 1.00 91.88 93 GLY A CA 1
ATOM 696 C C . GLY A 1 93 ? -13.688 0.256 13.755 1.00 91.88 93 GLY A C 1
ATOM 697 O O . GLY A 1 93 ? -12.769 0.962 14.167 1.00 91.88 93 GLY A O 1
ATOM 698 N N . VAL A 1 94 ? -13.559 -0.513 12.669 1.00 97.25 94 VAL A N 1
ATOM 699 C CA . VAL A 1 94 ? -12.404 -0.457 11.759 1.00 97.25 94 VAL A CA 1
ATOM 700 C C . VAL A 1 94 ? -12.817 0.063 10.388 1.00 97.25 94 VAL A C 1
ATOM 702 O O . VAL A 1 94 ? -13.966 -0.085 9.967 1.00 97.25 94 VAL A O 1
ATOM 705 N N . LEU A 1 95 ? -11.872 0.653 9.664 1.00 98.38 95 LEU A N 1
ATOM 706 C CA . LEU A 1 95 ? -12.052 1.000 8.262 1.00 98.38 95 LEU A CA 1
ATOM 707 C C . LEU A 1 95 ? -11.652 -0.192 7.398 1.00 98.38 95 LEU A C 1
ATOM 709 O O . LEU A 1 95 ? -10.579 -0.760 7.564 1.00 98.38 95 LEU A O 1
ATOM 713 N N . VAL A 1 96 ? -12.508 -0.550 6.452 1.00 98.56 96 VAL A N 1
ATOM 714 C CA . VAL A 1 96 ? -12.205 -1.508 5.393 1.00 98.56 96 VAL A CA 1
ATOM 715 C C . VAL A 1 96 ? -12.088 -0.729 4.094 1.00 98.56 96 VAL A C 1
ATOM 717 O O . VAL A 1 96 ? -13.052 -0.086 3.664 1.00 98.56 96 VAL A O 1
ATOM 720 N N . ALA A 1 97 ? -10.910 -0.792 3.485 1.00 98.75 97 ALA A N 1
ATOM 721 C CA . ALA A 1 97 ? -10.598 -0.150 2.221 1.00 98.75 97 ALA A CA 1
ATOM 722 C C . ALA A 1 97 ? -10.383 -1.197 1.129 1.00 98.75 97 ALA A C 1
ATOM 724 O O . ALA A 1 97 ? -9.767 -2.232 1.371 1.00 98.75 97 ALA A O 1
ATOM 725 N N . THR A 1 98 ? -10.872 -0.918 -0.075 1.00 98.75 98 THR A N 1
ATOM 726 C CA . THR A 1 98 ? -10.609 -1.722 -1.276 1.00 98.75 98 THR A CA 1
ATOM 727 C C . THR A 1 98 ? -10.260 -0.796 -2.425 1.00 98.75 98 THR A C 1
ATOM 729 O O . THR A 1 98 ? -10.946 0.213 -2.605 1.00 98.75 98 THR A O 1
ATOM 732 N N . TRP A 1 99 ? -9.241 -1.133 -3.204 1.00 98.75 99 TRP A N 1
ATOM 733 C CA . TRP A 1 99 ? -8.813 -0.335 -4.351 1.00 98.75 99 TRP A CA 1
ATOM 734 C C . TRP A 1 99 ? -8.112 -1.206 -5.391 1.00 98.75 99 TRP A C 1
ATOM 736 O O . TRP A 1 99 ? -7.703 -2.336 -5.108 1.00 98.75 99 TRP A O 1
ATOM 746 N N . TRP A 1 100 ? -7.980 -0.659 -6.592 1.00 98.75 100 TRP A N 1
ATOM 747 C CA . TRP A 1 100 ? -7.009 -1.115 -7.574 1.00 98.75 100 TRP A CA 1
ATOM 748 C C . TRP A 1 100 ? -5.743 -0.281 -7.428 1.00 98.75 100 TRP A C 1
ATOM 750 O O . TRP A 1 100 ? -5.812 0.941 -7.310 1.00 98.75 100 TRP A O 1
ATOM 760 N N . LEU A 1 101 ? -4.593 -0.939 -7.407 1.00 98.62 101 LEU A N 1
ATOM 761 C CA . LEU A 1 101 ? -3.308 -0.290 -7.584 1.00 98.62 101 LE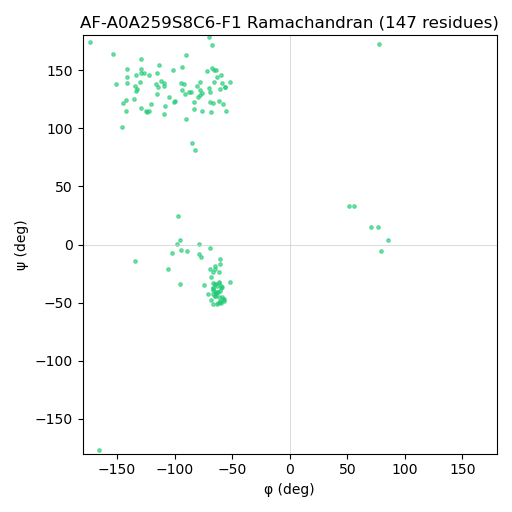U A CA 1
ATOM 762 C C . LEU A 1 101 ? -2.883 -0.504 -9.030 1.00 98.62 101 LEU A C 1
ATOM 764 O O . LEU A 1 101 ? -2.787 -1.641 -9.493 1.00 98.62 101 LEU A O 1
ATOM 768 N N . ARG A 1 102 ? -2.633 0.599 -9.726 1.00 98.44 102 ARG A N 1
ATOM 769 C CA . ARG A 1 102 ? -1.993 0.604 -11.035 1.00 98.44 102 ARG A CA 1
ATOM 770 C C . ARG A 1 102 ? -0.527 0.972 -10.857 1.00 98.44 102 ARG A C 1
ATOM 772 O O . ARG A 1 102 ? -0.243 2.054 -10.343 1.00 98.44 102 ARG A O 1
ATOM 779 N N . VAL A 1 103 ? 0.373 0.109 -11.313 1.00 97.62 103 VAL A N 1
ATOM 780 C CA . VAL A 1 103 ? 1.815 0.370 -11.328 1.00 97.62 103 VAL A CA 1
ATOM 781 C C . VAL A 1 103 ? 2.256 0.574 -12.770 1.00 97.62 103 VAL A C 1
ATOM 783 O O . VAL A 1 103 ? 2.213 -0.344 -13.588 1.00 97.62 103 VAL A O 1
ATOM 786 N N . ASP A 1 104 ? 2.650 1.799 -13.090 1.00 97.25 104 ASP A N 1
ATOM 787 C CA . ASP A 1 104 ? 3.244 2.151 -14.372 1.00 97.25 104 ASP A CA 1
ATOM 788 C C . ASP A 1 104 ? 4.771 2.085 -14.285 1.00 97.25 104 ASP A C 1
ATOM 790 O O . ASP A 1 104 ? 5.385 2.311 -13.236 1.00 97.25 104 ASP A O 1
ATOM 794 N N . GLY A 1 105 ? 5.399 1.818 -15.426 1.00 95.12 105 GLY A N 1
ATOM 795 C CA . GLY A 1 105 ? 6.846 1.812 -15.513 1.00 95.12 105 GLY A CA 1
ATOM 796 C C . GLY A 1 105 ? 7.377 1.833 -16.935 1.00 95.12 105 GLY A C 1
ATOM 797 O O . GLY A 1 105 ? 6.626 1.922 -17.912 1.00 95.12 105 GLY A O 1
ATOM 798 N N . THR A 1 106 ? 8.699 1.767 -17.048 1.00 94.94 106 THR A N 1
ATOM 799 C CA . THR A 1 106 ? 9.422 1.790 -18.326 1.00 94.94 106 THR A CA 1
ATOM 800 C C . THR A 1 106 ? 10.493 0.715 -18.384 1.00 94.94 106 THR A C 1
ATOM 802 O O . THR A 1 106 ? 11.139 0.436 -17.379 1.00 94.94 106 THR A O 1
ATOM 805 N N . ASP A 1 107 ? 10.729 0.155 -19.566 1.00 91.81 107 ASP A N 1
ATOM 806 C CA . ASP A 1 107 ? 11.851 -0.748 -19.814 1.00 91.81 107 ASP A CA 1
ATOM 807 C C . ASP A 1 107 ? 13.212 -0.015 -19.786 1.00 91.81 107 ASP A C 1
ATOM 809 O O . ASP A 1 107 ? 13.298 1.211 -19.663 1.00 91.81 107 ASP A O 1
ATOM 813 N N . ALA A 1 108 ? 14.306 -0.762 -19.966 1.00 88.50 108 ALA A N 1
ATOM 814 C CA . ALA A 1 108 ? 15.666 -0.213 -20.019 1.00 88.50 108 ALA A CA 1
ATOM 815 C C . ALA A 1 108 ? 15.914 0.807 -21.157 1.00 88.50 108 ALA A C 1
ATOM 817 O O . ALA A 1 108 ? 16.949 1.476 -21.171 1.00 88.50 108 ALA A O 1
ATOM 818 N N . ARG A 1 109 ? 15.005 0.920 -22.133 1.00 90.44 109 ARG A N 1
ATOM 819 C CA . ARG A 1 109 ? 15.056 1.902 -23.229 1.00 90.44 109 ARG A CA 1
ATOM 820 C C . ARG A 1 109 ? 14.188 3.129 -22.943 1.00 90.44 109 ARG A C 1
ATOM 822 O O . ARG A 1 109 ? 14.134 4.027 -23.783 1.00 90.44 109 ARG A O 1
ATOM 829 N N . GLY A 1 110 ? 13.525 3.178 -21.787 1.00 91.38 110 GLY A N 1
ATOM 830 C CA . GLY A 1 110 ? 12.589 4.236 -21.419 1.00 91.38 110 GLY A CA 1
ATOM 831 C C . GLY A 1 110 ? 11.224 4.105 -22.100 1.00 91.38 110 GLY A C 1
ATOM 832 O O . GLY A 1 110 ? 10.466 5.072 -22.117 1.00 91.38 110 GLY A O 1
ATOM 833 N N . VAL A 1 111 ? 10.905 2.949 -22.688 1.00 93.12 111 VAL A N 1
ATOM 834 C CA . VAL A 1 111 ? 9.604 2.694 -23.317 1.00 93.12 111 VAL A CA 1
ATOM 835 C C . VAL A 1 111 ? 8.634 2.207 -22.252 1.00 93.12 111 VAL A C 1
ATOM 837 O O . VAL A 1 111 ? 8.966 1.311 -21.479 1.00 93.12 111 VAL A O 1
ATOM 840 N N . SER A 1 112 ? 7.434 2.788 -22.203 1.00 94.44 112 SER A N 1
ATOM 841 C CA . SER A 1 112 ? 6.391 2.346 -21.277 1.00 94.44 112 SER A CA 1
ATOM 842 C C . SER A 1 112 ? 6.076 0.865 -21.467 1.00 94.44 112 SER A C 1
ATOM 844 O O . SER A 1 112 ? 5.914 0.401 -22.596 1.00 94.44 112 SER A O 1
ATOM 846 N N . VAL A 1 113 ? 5.964 0.147 -20.355 1.00 94.38 113 VAL A N 1
ATOM 847 C CA . VAL A 1 113 ? 5.440 -1.222 -20.315 1.00 94.38 113 VAL A CA 1
ATOM 848 C C . VAL A 1 113 ? 3.925 -1.190 -20.092 1.00 94.38 113 VAL A C 1
ATOM 850 O O . VAL A 1 113 ? 3.370 -0.167 -19.681 1.00 94.38 113 VAL A O 1
ATOM 853 N N . SER A 1 114 ? 3.227 -2.292 -20.373 1.00 94.69 114 SER A N 1
ATOM 854 C CA . SER A 1 114 ? 1.874 -2.471 -19.857 1.00 94.69 114 SER A CA 1
ATOM 855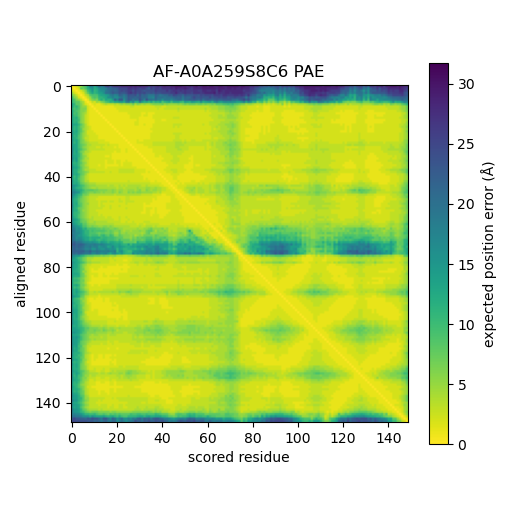 C C . SER A 1 114 ? 1.924 -2.418 -18.328 1.00 94.69 114 SER A C 1
ATOM 857 O O . SER A 1 114 ? 2.846 -2.990 -17.746 1.00 94.69 114 SER A O 1
ATOM 859 N N . PRO A 1 115 ? 0.959 -1.751 -17.679 1.00 96.00 115 PRO A N 1
ATOM 860 C CA . PRO A 1 115 ? 0.966 -1.587 -16.233 1.00 96.00 115 PRO A CA 1
ATOM 861 C C . PRO A 1 115 ? 0.751 -2.924 -15.527 1.00 96.00 115 PRO A C 1
ATOM 863 O O . PRO A 1 115 ? 0.031 -3.788 -16.040 1.00 96.00 115 PRO A O 1
ATOM 866 N N . GLU A 1 116 ? 1.285 -3.048 -14.319 1.00 96.31 116 GLU A N 1
ATOM 867 C CA . GLU A 1 116 ? 0.788 -4.038 -13.370 1.00 96.31 116 GLU A CA 1
ATOM 868 C C . GLU A 1 116 ? -0.514 -3.523 -12.745 1.00 96.31 116 GLU A C 1
ATOM 870 O O . GLU A 1 116 ? -0.651 -2.329 -12.458 1.00 96.31 116 GLU A O 1
ATOM 875 N N . LEU A 1 117 ? -1.485 -4.415 -12.554 1.00 98.00 117 LEU A N 1
ATOM 876 C CA . LEU A 1 117 ? -2.744 -4.110 -11.877 1.00 98.00 117 LEU A CA 1
ATOM 877 C C . LEU A 1 117 ? -2.942 -5.085 -10.721 1.00 98.00 117 LEU A C 1
ATOM 879 O O . LEU A 1 117 ? -3.168 -6.280 -10.948 1.00 98.00 117 LEU A O 1
ATOM 883 N N . SER A 1 118 ? -2.930 -4.572 -9.492 1.00 98.19 118 SER A N 1
ATOM 884 C CA . SER A 1 118 ? -3.183 -5.364 -8.289 1.00 98.19 118 SER A CA 1
ATOM 885 C C . SER A 1 118 ? -4.467 -4.926 -7.588 1.00 98.19 118 SER A C 1
ATOM 887 O O . SER A 1 118 ? -4.784 -3.741 -7.447 1.00 98.19 118 SER A O 1
ATOM 889 N N . ARG A 1 119 ? -5.272 -5.904 -7.171 1.00 98.31 119 ARG A N 1
ATOM 890 C CA . ARG A 1 119 ? -6.464 -5.662 -6.360 1.00 98.31 119 ARG A CA 1
ATOM 891 C C . ARG A 1 119 ? -6.066 -5.739 -4.900 1.00 98.31 119 ARG A C 1
ATOM 893 O O . ARG A 1 119 ? -5.515 -6.744 -4.464 1.00 98.31 119 ARG A O 1
ATOM 900 N N . ASN A 1 120 ? -6.448 -4.725 -4.141 1.00 98.75 120 ASN A N 1
ATOM 901 C CA . ASN A 1 120 ? -6.049 -4.598 -2.755 1.00 98.75 120 ASN A CA 1
ATOM 902 C C . ASN A 1 120 ? -7.252 -4.523 -1.816 1.00 98.75 120 ASN A C 1
ATOM 904 O O . ASN A 1 120 ? -8.305 -3.965 -2.142 1.00 98.75 120 ASN A O 1
ATOM 908 N N . THR A 1 121 ? -7.093 -5.094 -0.626 1.00 98.69 121 THR A N 1
ATOM 909 C CA . THR A 1 121 ? -7.996 -4.902 0.511 1.00 98.69 121 THR A CA 1
ATOM 910 C C . THR A 1 121 ? -7.177 -4.635 1.760 1.00 98.69 121 THR A C 1
ATOM 912 O O . THR A 1 121 ? -6.260 -5.393 2.056 1.00 98.69 121 THR A O 1
ATOM 915 N N . ALA A 1 122 ? -7.536 -3.605 2.522 1.00 98.75 122 ALA A N 1
ATOM 916 C CA . ALA A 1 122 ? -6.920 -3.333 3.811 1.00 98.75 122 ALA A CA 1
ATOM 917 C C . ALA A 1 122 ? -7.949 -3.142 4.918 1.00 98.75 122 ALA A C 1
ATOM 919 O O . ALA A 1 122 ? -9.040 -2.604 4.705 1.00 98.75 122 ALA A O 1
ATOM 920 N N . VAL A 1 123 ? -7.555 -3.552 6.118 1.00 98.75 123 VAL A N 1
ATOM 921 C CA . VAL A 1 123 ? -8.216 -3.190 7.370 1.00 98.75 123 VAL A CA 1
ATOM 922 C C . VAL A 1 123 ? -7.342 -2.159 8.062 1.00 98.75 123 VAL A C 1
ATOM 924 O O . VAL A 1 123 ? -6.151 -2.392 8.263 1.00 98.75 123 VAL A O 1
ATOM 927 N N . LEU A 1 124 ? -7.929 -1.021 8.422 1.00 98.69 124 LEU A N 1
ATOM 928 C CA . LEU A 1 124 ? -7.235 0.087 9.058 1.00 98.69 124 LEU A CA 1
ATOM 929 C C . LEU A 1 124 ? -7.930 0.498 10.349 1.00 98.69 124 LEU A C 1
ATOM 931 O O . LEU A 1 124 ? -9.157 0.458 10.464 1.00 98.69 124 LEU A O 1
ATOM 935 N N . GLN A 1 125 ? -7.141 0.965 11.304 1.00 97.19 125 GLN A N 1
ATOM 936 C CA . GLN A 1 125 ? -7.642 1.479 12.569 1.00 97.19 125 GLN A CA 1
ATOM 937 C C . GLN A 1 125 ? -6.826 2.694 12.982 1.00 97.19 125 GLN A C 1
ATOM 939 O O . GLN A 1 125 ? -5.621 2.772 12.731 1.00 97.19 125 GLN A O 1
ATOM 944 N N . ARG A 1 126 ? -7.491 3.668 13.606 1.00 95.69 126 ARG A N 1
ATOM 945 C CA . ARG A 1 126 ? -6.781 4.762 14.265 1.00 95.69 126 ARG A CA 1
ATOM 946 C C . ARG A 1 126 ? -6.272 4.285 15.614 1.00 95.69 126 ARG A C 1
ATOM 948 O O . ARG A 1 126 ? -7.047 3.770 16.418 1.00 95.69 126 ARG A O 1
ATOM 955 N N . GLY A 1 127 ? -4.979 4.476 15.841 1.00 91.75 127 GLY A N 1
ATOM 956 C CA . GLY A 1 127 ? -4.365 4.291 17.144 1.00 91.75 127 GLY A CA 1
ATOM 957 C C . GLY A 1 127 ? -4.836 5.341 18.149 1.00 91.75 127 GLY A C 1
ATOM 958 O O . GLY A 1 127 ? -5.499 6.325 17.812 1.00 91.75 127 GLY A O 1
ATOM 959 N N . THR A 1 128 ? -4.453 5.146 19.408 1.00 91.06 128 THR A N 1
ATOM 960 C CA . THR A 1 128 ? -4.696 6.112 20.493 1.00 91.06 128 THR A CA 1
ATOM 961 C C . THR A 1 128 ? -3.945 7.429 20.294 1.00 91.06 128 THR A C 1
ATOM 963 O O . THR A 1 128 ? -4.352 8.455 20.830 1.00 91.06 128 THR A O 1
ATOM 966 N N . ASP A 1 129 ? -2.884 7.412 19.489 1.00 92.69 129 ASP A N 1
ATOM 967 C CA . ASP A 1 129 ? -2.134 8.577 19.017 1.00 92.69 129 ASP A CA 1
ATOM 968 C C . ASP A 1 129 ? -2.819 9.314 17.849 1.00 92.69 129 ASP A C 1
ATOM 970 O O . ASP A 1 129 ? -2.293 10.301 17.340 1.00 92.69 129 ASP A O 1
ATOM 974 N N . GLY A 1 130 ? -3.990 8.840 17.412 1.00 91.00 130 GLY A N 1
ATOM 975 C CA . GLY A 1 130 ? -4.755 9.404 16.303 1.00 91.00 130 GLY A CA 1
ATOM 976 C C . GLY A 1 130 ? -4.241 9.010 14.916 1.00 91.00 130 GLY A C 1
ATOM 977 O O . GLY A 1 130 ? -4.908 9.314 13.921 1.00 91.00 130 GLY A O 1
ATOM 978 N N . ALA A 1 131 ? -3.107 8.309 14.822 1.00 93.75 131 ALA A N 1
ATOM 979 C CA . ALA A 1 131 ? -2.547 7.882 13.548 1.00 93.75 131 ALA A CA 1
ATOM 980 C C . ALA A 1 131 ? -3.324 6.685 12.990 1.00 93.75 131 ALA A C 1
ATOM 982 O O . ALA A 1 131 ? -3.576 5.698 13.685 1.00 93.75 131 ALA A O 1
ATOM 983 N N . LEU A 1 132 ? -3.711 6.777 11.719 1.00 97.31 132 LEU A N 1
ATOM 984 C CA . LEU A 1 132 ? -4.329 5.675 10.992 1.00 97.31 132 LEU A CA 1
ATOM 985 C C . LEU A 1 132 ? -3.238 4.689 10.563 1.00 97.31 132 LEU A C 1
ATOM 987 O O . LEU A 1 132 ? -2.250 5.104 9.961 1.00 97.31 132 LEU A O 1
ATOM 991 N N . ARG A 1 133 ? -3.419 3.404 10.870 1.00 98.25 133 ARG A N 1
ATOM 992 C CA . ARG A 1 133 ? -2.481 2.337 10.503 1.00 98.25 133 ARG A CA 1
ATOM 993 C C . ARG A 1 133 ? -3.194 1.188 9.814 1.00 98.25 133 ARG A C 1
ATOM 995 O O . ARG A 1 133 ? -4.368 0.941 10.087 1.00 98.25 133 ARG A O 1
ATOM 1002 N N . ILE A 1 134 ? -2.475 0.488 8.943 1.00 98.75 134 ILE A N 1
ATOM 1003 C CA . ILE A 1 134 ? -2.919 -0.756 8.311 1.00 98.75 134 ILE A CA 1
ATOM 1004 C C . ILE A 1 134 ? -2.650 -1.917 9.274 1.00 98.75 134 ILE A C 1
ATOM 1006 O O . ILE A 1 134 ? -1.513 -2.137 9.682 1.00 98.75 134 ILE A O 1
ATOM 1010 N N . LEU A 1 135 ? -3.699 -2.656 9.627 1.00 98.62 135 LEU A N 1
ATOM 1011 C CA . LEU A 1 135 ? -3.642 -3.845 10.489 1.00 98.62 135 LEU A CA 1
ATOM 1012 C C . LEU A 1 135 ? -3.563 -5.124 9.656 1.00 98.62 135 LEU A C 1
ATOM 1014 O O . LEU A 1 135 ? -2.935 -6.106 10.044 1.00 98.62 135 LEU A O 1
ATOM 1018 N N . HIS A 1 136 ? -4.222 -5.109 8.501 1.00 98.75 136 HIS A N 1
ATOM 1019 C CA . HIS A 1 136 ? -4.190 -6.197 7.540 1.00 98.75 136 HIS A CA 1
ATOM 1020 C C . HIS A 1 136 ? -4.158 -5.635 6.125 1.00 98.75 136 HIS A C 1
ATOM 1022 O O . HIS A 1 136 ? -4.899 -4.691 5.838 1.00 98.75 136 HIS A O 1
ATOM 1028 N N . LEU A 1 137 ? -3.357 -6.241 5.254 1.00 98.62 137 LEU A N 1
ATOM 1029 C CA . LEU A 1 137 ? -3.333 -5.979 3.820 1.00 98.62 137 LEU A CA 1
ATOM 1030 C C . LEU A 1 137 ? -3.422 -7.300 3.055 1.00 98.62 137 LEU A C 1
ATOM 1032 O O . LEU A 1 137 ? -2.792 -8.291 3.408 1.00 98.62 137 LEU A O 1
ATOM 1036 N N . HIS A 1 138 ? -4.187 -7.297 1.979 1.00 98.56 138 HIS A N 1
ATOM 1037 C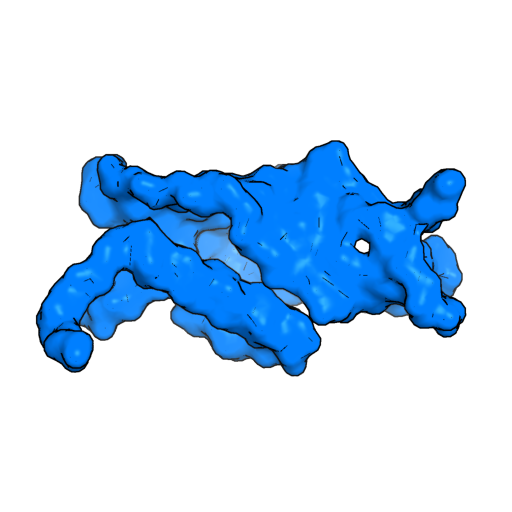 CA . HIS A 1 138 ? -4.204 -8.368 1.002 1.00 98.56 138 HIS A CA 1
ATOM 1038 C C . HIS A 1 138 ? -4.016 -7.741 -0.369 1.00 98.56 138 HIS A C 1
ATOM 1040 O O . HIS A 1 138 ? -4.862 -6.954 -0.800 1.00 98.56 138 HIS A O 1
ATOM 1046 N N . GLU A 1 139 ? -2.927 -8.113 -1.026 1.00 97.50 139 GLU A N 1
ATOM 1047 C CA . GLU A 1 139 ? -2.608 -7.761 -2.399 1.00 97.50 139 GLU A CA 1
ATOM 1048 C C . GLU A 1 139 ? -2.719 -8.983 -3.318 1.00 97.50 139 GLU A C 1
ATOM 1050 O O . GLU A 1 139 ? -2.328 -10.092 -2.968 1.00 97.50 139 GLU A O 1
ATOM 1055 N N . ASP A 1 140 ? -3.271 -8.774 -4.509 1.00 96.88 140 ASP A N 1
ATOM 1056 C CA . ASP A 1 140 ? -3.545 -9.832 -5.475 1.00 96.88 140 ASP A CA 1
ATOM 1057 C C . ASP A 1 140 ? -3.350 -9.278 -6.891 1.00 96.88 140 ASP A C 1
ATOM 1059 O O . ASP A 1 140 ? -4.202 -8.542 -7.409 1.00 96.88 140 ASP A O 1
ATOM 1063 N N . VAL A 1 141 ? -2.199 -9.584 -7.497 1.00 96.56 141 VAL A N 1
ATOM 1064 C CA . VAL A 1 141 ? -1.844 -9.146 -8.854 1.00 96.56 141 VAL A CA 1
ATOM 1065 C C . VAL A 1 141 ? -2.742 -9.862 -9.860 1.00 96.56 141 VAL A C 1
ATOM 1067 O O . VAL A 1 141 ? -2.835 -11.088 -9.904 1.00 96.56 141 VAL A O 1
ATOM 1070 N N . ARG A 1 142 ? -3.461 -9.079 -10.668 1.00 96.75 142 ARG A N 1
ATOM 1071 C CA . ARG A 1 142 ? -4.394 -9.578 -11.693 1.00 96.75 142 ARG A CA 1
ATOM 1072 C C . ARG A 1 142 ? -3.854 -9.441 -13.105 1.00 96.75 142 ARG A C 1
ATOM 1074 O O . ARG A 1 142 ? -4.318 -10.143 -14.000 1.00 96.75 142 ARG A O 1
ATOM 1081 N N . GLN A 1 143 ? -2.891 -8.551 -13.286 1.00 94.69 143 GLN A N 1
ATOM 1082 C CA . GLN A 1 143 ? -2.144 -8.366 -14.514 1.00 94.69 143 GLN A CA 1
ATOM 1083 C C . GLN A 1 143 ? -0.721 -7.994 -14.125 1.00 94.69 143 GLN A C 1
ATOM 1085 O O . GLN A 1 143 ? -0.545 -6.993 -13.445 1.00 94.69 143 GLN A O 1
ATOM 1090 N N . GLU A 1 144 ? 0.251 -8.780 -14.573 1.00 92.44 144 GLU A N 1
ATOM 1091 C CA . GLU A 1 144 ? 1.677 -8.466 -14.461 1.00 92.44 144 GLU A CA 1
ATOM 1092 C C . GLU A 1 144 ? 2.051 -7.331 -15.422 1.00 92.44 144 GLU A C 1
ATOM 1094 O O . GLU A 1 144 ? 1.482 -7.218 -16.518 1.00 92.44 144 GLU A O 1
ATOM 1099 N N . ALA A 1 145 ? 3.046 -6.525 -15.055 1.00 90.50 145 ALA A N 1
ATOM 1100 C CA . ALA A 1 145 ? 3.665 -5.616 -16.012 1.00 90.50 145 ALA A CA 1
ATOM 1101 C C . ALA A 1 145 ? 4.378 -6.395 -17.133 1.00 90.50 145 ALA A C 1
ATOM 1103 O O . ALA A 1 145 ? 4.883 -7.503 -16.938 1.00 90.50 145 ALA A O 1
ATOM 1104 N N . GLY A 1 146 ? 4.454 -5.817 -18.332 1.00 83.88 146 GLY A N 1
ATOM 1105 C CA . GLY A 1 146 ? 5.054 -6.515 -19.468 1.00 83.88 146 GLY A CA 1
ATOM 1106 C C . GLY A 1 146 ? 5.215 -5.671 -20.729 1.00 83.88 146 GLY A C 1
ATOM 1107 O O . GLY A 1 146 ? 4.776 -4.526 -20.784 1.00 83.88 146 GLY A O 1
ATOM 1108 N N . PRO A 1 147 ? 5.869 -6.196 -21.775 1.00 77.44 147 PRO A N 1
ATOM 1109 C CA . PRO A 1 147 ? 6.007 -5.479 -23.037 1.00 77.44 147 PRO A CA 1
ATOM 1110 C C . PRO A 1 147 ? 4.635 -5.095 -23.602 1.00 77.44 147 PRO A C 1
ATOM 1112 O O . PRO A 1 147 ? 3.721 -5.920 -23.636 1.00 77.44 147 PRO A O 1
ATOM 1115 N N . VAL A 1 148 ? 4.502 -3.859 -24.083 1.00 71.62 148 VAL A N 1
ATOM 1116 C CA . VAL A 1 148 ? 3.326 -3.461 -24.863 1.00 71.62 148 VAL A CA 1
ATOM 1117 C C . VAL A 1 148 ? 3.394 -4.222 -26.190 1.00 71.62 148 VAL A C 1
ATOM 1119 O O . VAL A 1 148 ? 4.356 -4.054 -26.942 1.00 71.62 148 VAL A O 1
ATOM 1122 N N . GLY A 1 149 ? 2.437 -5.129 -26.410 1.00 57.38 149 GLY A N 1
ATOM 1123 C CA . GLY A 1 149 ? 2.333 -5.944 -27.627 1.00 57.38 149 GLY A CA 1
ATOM 1124 C C . GLY A 1 149 ? 2.026 -5.146 -28.887 1.00 57.38 149 GLY A C 1
ATOM 1125 O O . GLY A 1 149 ? 1.494 -4.019 -28.772 1.00 57.38 149 GLY A O 1
#

pLDDT: mean 91.53, std 11.18, range [40.22, 98.75]

Secondary structure (DSSP, 8-state):
--TTSPPPHHHHHHHHHHHHHHHHHHT-HHHHHTTEEEEEEEE-TT-SSPEEHHHHHHHHHHHHHHHHTSTTS--EEEEEEEEEEEEEEEETTEEEEEEEEEEEEEETTSPBPBPEEEEEEEEEEE-TTS-EEEEEEEEEEEE--B---

Foldseek 3Di:
DDPPPDDDPQVQVQVLVQVLVVCVLVVVVVSNLVQADQQAWEADQVDPDIQTGDVSVVVVVVVVVVVCPDPPDQAKDWDDKDWAPWDWDDDPQKIKIKTKIWTWIAHPVRHTWHTWIKIKIFIWHQDPVRRIHTRYMYIHTPDDTGHDD